Protein AF-A0A7U3D1C0-F1 (afdb_monomer_lite)

Sequence (81 aa):
MLSNFHDLCYVIADVFYDSAHLKILKEIADKFGVSERLIFTGEINKDVKNFLLQLAVFYLLHNHEMFGITTGEAMVQEIAV

Structure (mmCIF, N/CA/C/O backbone):
data_AF-A0A7U3D1C0-F1
#
_entry.id   AF-A0A7U3D1C0-F1
#
loop_
_atom_site.group_PDB
_atom_site.id
_atom_site.type_symbol
_atom_site.label_atom_id
_atom_site.label_alt_id
_atom_site.label_comp_id
_atom_site.label_asym_id
_atom_site.label_entity_id
_atom_site.label_seq_id
_atom_site.pdbx_PDB_ins_code
_atom_site.Cartn_x
_atom_site.Cartn_y
_atom_site.Cartn_z
_atom_site.occupancy
_atom_site.B_iso_or_equiv
_atom_site.auth_seq_id
_atom_site.auth_comp_id
_atom_site.auth_asym_id
_atom_site.auth_atom_id
_atom_site.pdbx_PDB_model_num
ATOM 1 N N . MET A 1 1 ? -12.384 -18.555 5.070 1.00 39.47 1 MET A N 1
ATOM 2 C CA . MET A 1 1 ? -12.000 -17.358 5.851 1.00 39.47 1 MET A CA 1
ATOM 3 C C . MET A 1 1 ? -11.207 -16.405 4.941 1.00 39.47 1 MET A C 1
ATOM 5 O O . MET A 1 1 ? -10.071 -16.078 5.236 1.00 39.47 1 MET A O 1
ATOM 9 N N . LEU A 1 2 ? -11.771 -16.037 3.780 1.00 40.62 2 LEU A N 1
ATOM 10 C CA . LEU A 1 2 ? -11.093 -15.297 2.696 1.00 40.62 2 LEU A CA 1
ATOM 11 C C . LEU A 1 2 ? -12.122 -14.429 1.948 1.00 40.62 2 LEU A C 1
ATOM 13 O O . LEU A 1 2 ? -12.414 -14.685 0.787 1.00 40.62 2 LEU A O 1
ATOM 17 N N . SER A 1 3 ? -12.769 -13.480 2.627 1.00 39.50 3 SER A N 1
ATOM 18 C CA . SER A 1 3 ? -13.891 -12.740 2.020 1.00 39.50 3 SER A CA 1
ATOM 19 C C . SER A 1 3 ? -13.844 -11.216 2.137 1.00 39.50 3 SER A C 1
ATOM 21 O O . SER A 1 3 ? -14.808 -10.598 1.720 1.00 39.50 3 SER A O 1
ATOM 23 N N . ASN A 1 4 ? -12.754 -10.589 2.602 1.00 48.00 4 ASN A N 1
ATOM 24 C CA . ASN A 1 4 ? -12.710 -9.123 2.784 1.00 48.00 4 ASN A CA 1
ATOM 25 C C . ASN A 1 4 ? -11.452 -8.422 2.220 1.00 48.00 4 ASN A C 1
ATOM 27 O O . ASN A 1 4 ? -11.106 -7.336 2.667 1.00 48.00 4 ASN A O 1
ATOM 31 N N . PHE A 1 5 ? -10.763 -8.991 1.224 1.00 51.94 5 PHE A N 1
ATOM 32 C CA . PHE A 1 5 ? -9.645 -8.283 0.568 1.00 51.94 5 PHE A CA 1
ATOM 33 C C . PHE A 1 5 ? -10.093 -7.162 -0.388 1.00 51.94 5 PHE A C 1
ATOM 35 O O . PHE A 1 5 ? -9.259 -6.371 -0.814 1.00 51.94 5 PHE A O 1
ATOM 42 N N . HIS A 1 6 ? -11.389 -7.068 -0.711 1.00 52.75 6 HIS A N 1
ATOM 43 C CA . HIS A 1 6 ? -11.912 -6.095 -1.679 1.00 52.75 6 HIS A CA 1
ATOM 44 C C . HIS A 1 6 ? -11.811 -4.625 -1.231 1.00 52.75 6 HIS A C 1
ATOM 46 O O . HIS A 1 6 ? -11.866 -3.749 -2.088 1.00 52.75 6 HIS A O 1
ATOM 52 N N . ASP A 1 7 ? -11.592 -4.363 0.063 1.00 63.84 7 ASP A N 1
ATOM 53 C CA . ASP A 1 7 ? -11.578 -3.005 0.629 1.00 63.84 7 ASP A CA 1
ATOM 54 C C . ASP A 1 7 ? -10.220 -2.603 1.236 1.00 63.84 7 ASP A C 1
ATOM 56 O O . ASP A 1 7 ? -10.137 -1.599 1.948 1.00 63.84 7 ASP A O 1
ATOM 60 N N . LEU A 1 8 ? -9.160 -3.386 1.005 1.00 68.50 8 LEU A N 1
ATOM 61 C CA . LEU A 1 8 ? -7.833 -3.099 1.554 1.00 68.50 8 LEU A CA 1
ATOM 62 C C . LEU A 1 8 ? -7.031 -2.206 0.606 1.00 68.50 8 LEU A C 1
ATOM 64 O O . LEU A 1 8 ? -6.816 -2.542 -0.557 1.00 68.50 8 LEU A O 1
ATOM 68 N N . CYS A 1 9 ? -6.547 -1.081 1.126 1.00 74.00 9 CYS A N 1
ATOM 69 C CA . CYS A 1 9 ? -5.657 -0.170 0.420 1.00 74.00 9 CYS A CA 1
ATOM 70 C C . CYS A 1 9 ? -4.234 -0.312 0.969 1.00 74.00 9 CYS A C 1
ATOM 72 O O . CYS A 1 9 ? -3.991 -0.196 2.173 1.00 74.00 9 CYS A O 1
ATOM 74 N N . TYR A 1 10 ? -3.282 -0.571 0.077 1.00 73.50 10 TYR A N 1
ATOM 75 C CA . TYR A 1 10 ? -1.872 -0.641 0.431 1.00 73.50 10 TYR A CA 1
ATOM 76 C C . TYR A 1 10 ? -1.244 0.738 0.287 1.00 73.50 10 TYR A C 1
ATOM 78 O O . TYR A 1 10 ? -1.204 1.310 -0.799 1.00 73.50 10 TYR A O 1
ATOM 86 N N . VAL A 1 11 ? -0.731 1.259 1.397 1.00 73.62 11 VAL A N 1
ATOM 87 C CA . VAL A 1 11 ? -0.026 2.534 1.441 1.00 73.62 11 VAL A CA 1
ATOM 88 C C . VAL A 1 11 ? 1.460 2.240 1.562 1.00 73.62 11 VAL A C 1
ATOM 90 O O . VAL A 1 11 ? 1.953 1.810 2.606 1.00 73.62 11 VAL A O 1
ATOM 93 N N . ILE A 1 12 ? 2.178 2.468 0.468 1.00 72.06 12 ILE A N 1
ATOM 94 C CA . ILE A 1 12 ? 3.630 2.333 0.435 1.00 72.06 12 ILE A CA 1
ATOM 95 C C . ILE A 1 12 ? 4.204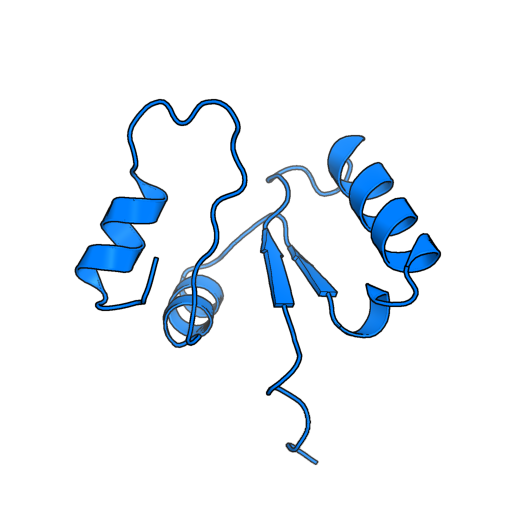 3.666 0.902 1.00 72.06 12 ILE A C 1
ATOM 97 O O . ILE A 1 12 ? 4.238 4.637 0.148 1.00 72.06 12 ILE A O 1
ATOM 101 N N . ALA A 1 13 ? 4.597 3.727 2.167 1.00 64.25 13 ALA A N 1
ATOM 102 C CA . ALA A 1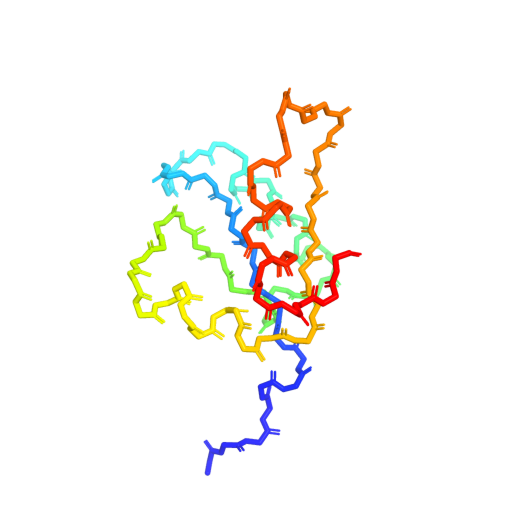 13 ? 5.097 4.940 2.789 1.00 64.25 13 ALA A CA 1
ATOM 103 C C . ALA A 1 13 ? 6.486 4.670 3.358 1.00 64.25 13 ALA A C 1
ATOM 105 O O . ALA A 1 13 ? 6.601 4.124 4.448 1.00 64.25 13 ALA A O 1
ATOM 106 N N . ASP A 1 14 ? 7.488 5.117 2.596 1.00 60.69 14 ASP A N 1
ATOM 107 C CA . ASP A 1 14 ? 8.895 5.285 2.977 1.00 60.69 14 ASP A CA 1
ATOM 108 C C . ASP A 1 14 ? 9.651 4.011 3.404 1.00 60.69 14 ASP A C 1
ATOM 110 O O . ASP A 1 14 ? 9.185 3.199 4.194 1.00 60.69 14 ASP A O 1
ATOM 114 N N . VAL A 1 15 ? 10.885 3.856 2.923 1.00 55.62 15 VAL A N 1
ATOM 115 C CA . VAL A 1 15 ? 11.748 2.697 3.229 1.00 55.62 15 VAL A CA 1
ATOM 116 C C . VAL A 1 15 ? 12.101 2.657 4.722 1.00 55.62 15 VAL A C 1
ATOM 118 O O . VAL A 1 15 ? 12.362 1.600 5.296 1.00 55.62 15 VAL A O 1
ATOM 121 N N . PHE A 1 16 ? 12.055 3.813 5.385 1.00 56.66 16 PHE A N 1
ATOM 122 C CA . PHE A 1 16 ? 12.291 3.934 6.814 1.00 56.66 16 PHE A CA 1
ATOM 123 C C . PHE A 1 16 ? 10.972 3.837 7.583 1.00 56.66 16 PHE A C 1
ATOM 125 O O . PHE A 1 16 ? 10.238 4.812 7.727 1.00 56.66 16 PHE A O 1
ATOM 132 N N . TYR A 1 17 ? 10.717 2.655 8.151 1.00 54.78 17 TYR A N 1
ATOM 133 C CA . TYR A 1 17 ? 9.545 2.335 8.983 1.00 54.78 17 TYR A CA 1
ATOM 134 C C . TYR A 1 17 ? 9.343 3.276 10.198 1.00 54.78 17 TYR A C 1
ATOM 136 O O . TYR A 1 17 ? 8.296 3.241 10.840 1.00 54.78 17 TYR A O 1
ATOM 144 N N . ASP A 1 18 ? 10.326 4.128 10.508 1.00 58.16 18 ASP A N 1
ATOM 145 C CA . ASP A 1 18 ? 10.313 5.111 11.600 1.00 58.16 18 ASP A CA 1
ATOM 146 C C . ASP A 1 18 ? 10.340 6.570 11.099 1.00 58.16 18 ASP A C 1
ATOM 148 O O . ASP A 1 18 ? 10.809 7.486 11.776 1.00 58.16 18 ASP A O 1
ATOM 152 N N . SER A 1 19 ? 9.877 6.820 9.870 1.00 67.06 19 SER A N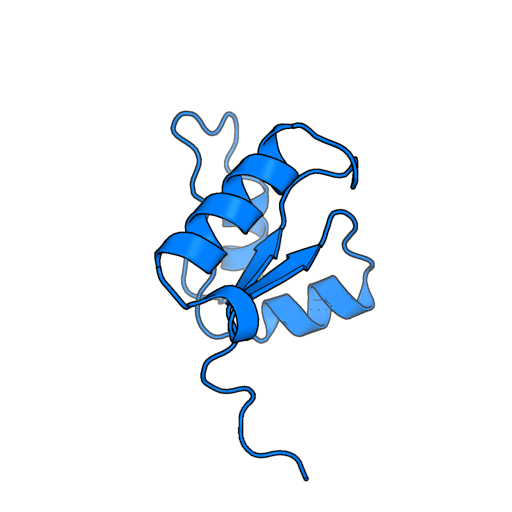 1
ATOM 153 C CA . SER A 1 19 ? 9.799 8.189 9.370 1.00 67.06 19 SER A CA 1
ATOM 154 C C . SER A 1 19 ? 8.613 8.934 9.992 1.00 67.06 19 SER A C 1
ATOM 156 O O . SER A 1 19 ? 7.510 8.406 10.163 1.00 67.06 19 SER A O 1
ATOM 158 N N . ALA A 1 20 ? 8.818 10.217 10.308 1.00 71.00 20 ALA A N 1
ATOM 159 C CA . ALA A 1 20 ? 7.761 11.095 10.817 1.00 71.00 20 ALA A CA 1
ATOM 160 C C . ALA A 1 20 ? 6.527 11.129 9.888 1.00 71.00 20 ALA A C 1
ATOM 162 O O . ALA A 1 20 ? 5.406 11.328 10.354 1.00 71.00 20 ALA A O 1
ATOM 163 N N . HIS A 1 21 ? 6.724 10.876 8.590 1.00 71.62 21 HIS A N 1
ATOM 164 C CA . HIS A 1 21 ? 5.653 10.786 7.600 1.00 71.62 21 HIS A CA 1
ATOM 165 C C . HIS A 1 21 ? 4.736 9.588 7.846 1.00 71.62 21 HIS A C 1
ATOM 167 O O . HIS A 1 21 ? 3.515 9.745 7.830 1.00 71.62 21 HIS A O 1
ATOM 173 N N . LEU A 1 22 ? 5.299 8.410 8.132 1.00 75.31 22 LEU A N 1
ATOM 174 C CA . LEU A 1 22 ? 4.503 7.217 8.405 1.00 75.31 22 LEU A CA 1
ATOM 175 C C . LEU A 1 22 ? 3.624 7.399 9.646 1.00 75.31 22 LEU A C 1
ATOM 177 O O . LEU A 1 22 ? 2.463 6.986 9.661 1.00 75.31 22 LEU A O 1
ATOM 181 N N . LYS A 1 23 ? 4.165 8.051 10.679 1.00 79.81 23 LYS A N 1
ATOM 182 C CA . LYS A 1 23 ? 3.419 8.357 11.901 1.00 79.81 23 LYS A CA 1
ATOM 183 C C . LYS A 1 23 ? 2.230 9.279 11.621 1.00 79.81 23 LYS A C 1
ATOM 185 O O . LYS A 1 23 ? 1.118 8.959 12.028 1.00 79.81 23 LYS A O 1
ATOM 190 N N . ILE A 1 24 ? 2.446 10.362 10.874 1.00 82.62 24 ILE A N 1
ATOM 191 C CA . ILE A 1 24 ? 1.377 11.296 10.487 1.00 82.62 24 ILE A CA 1
ATOM 192 C C . ILE A 1 24 ? 0.290 10.573 9.682 1.00 82.62 24 ILE A C 1
ATOM 194 O O . ILE A 1 24 ? -0.895 10.761 9.943 1.00 82.62 24 ILE A O 1
ATOM 198 N N . LEU A 1 25 ? 0.666 9.714 8.732 1.00 81.12 25 LEU A N 1
ATOM 199 C CA . LEU A 1 25 ? -0.303 8.960 7.934 1.00 81.12 25 LEU A CA 1
ATOM 200 C C . LEU A 1 25 ? -1.162 8.018 8.787 1.00 81.12 25 LEU A C 1
ATOM 202 O O . LEU A 1 25 ? -2.372 7.946 8.575 1.00 81.12 25 LEU A O 1
ATOM 206 N N . LYS A 1 26 ? -0.561 7.339 9.771 1.00 82.75 26 LYS A N 1
ATOM 207 C CA . LYS A 1 26 ? -1.293 6.495 10.727 1.00 82.75 26 LYS A CA 1
ATOM 208 C C . LYS A 1 26 ? -2.258 7.319 11.582 1.00 82.75 26 LYS A C 1
ATOM 210 O O . LYS A 1 26 ? -3.427 6.966 11.677 1.00 82.75 26 LYS A O 1
ATOM 215 N N . GLU A 1 27 ? -1.811 8.458 12.111 1.00 87.38 27 GLU A N 1
ATOM 216 C CA . GLU A 1 27 ? -2.664 9.369 12.889 1.00 87.38 27 GLU A CA 1
ATOM 217 C C . GLU A 1 27 ? -3.854 9.896 12.066 1.00 87.38 27 GLU A C 1
ATOM 219 O O . GLU A 1 27 ? -4.978 9.980 12.565 1.00 87.38 27 GLU A O 1
ATOM 224 N N . ILE A 1 28 ? -3.635 10.219 10.787 1.00 86.50 28 ILE A N 1
ATOM 225 C CA . ILE A 1 28 ? -4.705 10.609 9.861 1.00 86.50 28 ILE A CA 1
ATOM 226 C C . ILE A 1 28 ? -5.676 9.442 9.648 1.00 86.50 28 ILE A C 1
ATOM 228 O O . ILE A 1 28 ? -6.887 9.635 9.748 1.00 86.50 28 ILE A O 1
ATOM 232 N N . ALA A 1 29 ? -5.170 8.238 9.385 1.00 88.00 29 ALA A N 1
ATOM 233 C CA . ALA A 1 29 ? -5.999 7.056 9.168 1.00 88.00 29 ALA A CA 1
ATOM 234 C C . ALA A 1 29 ? -6.903 6.746 10.369 1.00 88.00 29 ALA A C 1
ATOM 236 O O . ALA A 1 29 ? -8.096 6.489 10.189 1.00 88.00 29 ALA A O 1
ATOM 237 N N . ASP A 1 30 ? -6.357 6.838 11.581 1.00 88.31 30 ASP A N 1
ATOM 238 C CA . ASP A 1 30 ? -7.107 6.653 12.823 1.00 88.31 30 ASP A CA 1
ATOM 239 C C . ASP A 1 30 ? -8.168 7.743 13.001 1.00 88.31 30 ASP A C 1
ATOM 241 O O . ASP A 1 30 ? -9.322 7.447 13.309 1.00 88.31 30 ASP A O 1
ATOM 245 N N . LYS A 1 31 ? -7.824 9.007 12.720 1.00 92.25 31 LYS A N 1
ATOM 246 C CA . LYS A 1 31 ? -8.765 10.136 12.796 1.00 92.25 31 LYS A CA 1
ATOM 247 C C . LYS A 1 31 ? -9.972 9.970 11.868 1.00 92.25 31 LYS A C 1
ATOM 249 O O . LYS A 1 31 ? -11.066 10.413 12.214 1.00 92.25 31 LYS A O 1
ATOM 254 N N . PHE A 1 32 ? -9.780 9.365 10.698 1.00 89.38 32 PHE A N 1
ATOM 255 C CA . PHE A 1 32 ? -10.852 9.098 9.737 1.00 89.38 32 PHE A CA 1
ATOM 256 C C . PHE A 1 32 ? -11.511 7.720 9.916 1.00 89.38 32 PHE A C 1
ATOM 258 O O . PHE A 1 32 ? -12.464 7.418 9.202 1.00 89.38 32 PHE A O 1
ATOM 265 N N . GLY A 1 33 ? -11.047 6.896 10.864 1.00 86.50 33 GLY A N 1
ATOM 266 C CA . GLY A 1 33 ? -11.615 5.574 11.139 1.00 86.50 33 GLY A CA 1
ATOM 267 C C . GLY A 1 33 ? -11.391 4.554 10.019 1.00 86.50 33 GLY A C 1
ATOM 268 O O . GLY A 1 33 ? -12.222 3.673 9.816 1.00 86.50 33 GLY A O 1
ATOM 269 N N . VAL A 1 34 ? -10.298 4.688 9.261 1.00 86.88 34 VAL A N 1
ATOM 270 C CA . VAL A 1 34 ? -9.984 3.825 8.105 1.00 86.88 34 VAL A CA 1
ATOM 271 C C . VAL A 1 34 ? -8.733 2.974 8.304 1.00 86.88 34 VAL A C 1
ATOM 273 O O . VAL A 1 34 ? -8.349 2.247 7.393 1.00 86.88 34 VAL A O 1
ATOM 276 N N . SER A 1 35 ? -8.090 3.027 9.471 1.00 84.69 35 SER A N 1
ATOM 277 C CA . SER A 1 35 ? -6.821 2.332 9.719 1.00 84.69 35 SER A CA 1
ATOM 278 C C . SER A 1 35 ? -6.899 0.815 9.541 1.00 84.69 35 SER A C 1
ATOM 280 O O . SER A 1 35 ? -5.968 0.233 8.995 1.00 84.69 35 SER A O 1
ATOM 282 N N . GLU A 1 36 ? -8.027 0.180 9.869 1.00 84.00 36 GLU A N 1
ATOM 283 C CA . GLU A 1 36 ? -8.243 -1.261 9.639 1.00 84.00 36 GLU A CA 1
ATOM 284 C C . GLU A 1 36 ? -8.260 -1.656 8.153 1.00 84.00 36 GLU A C 1
ATOM 286 O O . GLU A 1 36 ? -8.141 -2.834 7.816 1.00 84.00 36 GLU A O 1
ATOM 291 N N . ARG A 1 37 ? -8.412 -0.675 7.256 1.00 83.12 37 ARG A N 1
ATOM 292 C CA . ARG A 1 37 ? -8.433 -0.871 5.803 1.00 83.12 37 ARG A CA 1
ATOM 293 C C . ARG A 1 37 ? -7.110 -0.519 5.131 1.00 83.12 37 ARG A C 1
ATOM 295 O O . ARG A 1 37 ? -6.988 -0.706 3.923 1.00 83.12 37 ARG A O 1
ATOM 302 N N . LEU A 1 38 ? -6.140 0.012 5.877 1.00 80.94 38 LEU A N 1
ATOM 303 C CA . LEU A 1 38 ? -4.860 0.458 5.336 1.00 80.94 38 LEU A CA 1
ATOM 304 C C . LEU A 1 38 ? -3.732 -0.474 5.766 1.00 80.94 38 LEU A C 1
ATOM 306 O O . LEU A 1 38 ? -3.495 -0.686 6.954 1.00 80.94 38 LEU A O 1
ATOM 310 N N . ILE A 1 39 ? -2.981 -0.978 4.791 1.00 78.31 39 ILE A N 1
ATOM 311 C CA . ILE A 1 39 ? -1.749 -1.722 5.047 1.00 78.31 39 ILE A CA 1
ATOM 312 C C . ILE A 1 39 ? -0.576 -0.816 4.708 1.00 78.31 39 ILE A C 1
ATOM 314 O O . ILE A 1 39 ? -0.303 -0.542 3.541 1.00 78.31 39 ILE A O 1
ATOM 318 N N . PHE A 1 40 ? 0.118 -0.356 5.744 1.00 76.62 40 PHE A N 1
ATOM 319 C CA . PHE A 1 40 ? 1.319 0.452 5.597 1.00 76.62 40 PHE A CA 1
ATOM 320 C C . PHE A 1 40 ? 2.556 -0.435 5.442 1.00 76.62 40 PHE A C 1
ATOM 322 O O . PHE A 1 40 ? 2.836 -1.254 6.318 1.00 76.62 40 PHE A O 1
ATOM 329 N N . THR A 1 41 ? 3.320 -0.249 4.365 1.00 73.19 41 THR A N 1
ATOM 330 C CA . THR A 1 41 ? 4.594 -0.952 4.147 1.00 73.19 41 THR A CA 1
ATOM 331 C C . THR A 1 41 ? 5.676 -0.003 3.639 1.00 73.19 41 THR A C 1
ATOM 333 O O . THR A 1 41 ? 5.381 0.919 2.880 1.00 73.19 41 THR A O 1
ATOM 336 N N . GLY A 1 42 ? 6.919 -0.228 4.069 1.00 65.62 42 GLY A N 1
ATOM 337 C CA . GLY A 1 42 ? 8.080 0.570 3.660 1.00 65.62 42 GLY A CA 1
ATOM 338 C C . GLY A 1 42 ? 8.989 -0.125 2.648 1.00 65.62 42 GLY A C 1
ATOM 339 O O . GLY A 1 42 ? 9.509 0.505 1.731 1.00 65.62 42 GLY A O 1
ATOM 340 N N . GLU A 1 43 ? 9.118 -1.449 2.750 1.00 66.31 43 GLU A N 1
ATOM 341 C CA . GLU A 1 43 ? 9.846 -2.271 1.784 1.00 66.31 43 GLU A CA 1
ATOM 342 C C . GLU A 1 43 ? 8.878 -3.167 1.011 1.00 66.31 43 GLU A C 1
ATOM 344 O O . GLU A 1 43 ? 8.003 -3.825 1.579 1.00 66.31 43 GLU A O 1
ATOM 349 N N . ILE A 1 44 ? 9.046 -3.204 -0.309 1.00 71.19 44 ILE A N 1
ATOM 350 C CA . ILE A 1 44 ? 8.301 -4.093 -1.195 1.00 71.19 44 ILE A CA 1
ATOM 351 C C . ILE A 1 44 ? 9.294 -5.092 -1.774 1.00 71.19 44 ILE A C 1
ATOM 353 O O . ILE A 1 44 ? 10.110 -4.753 -2.632 1.00 71.19 44 ILE A O 1
ATOM 357 N N . ASN A 1 45 ? 9.227 -6.340 -1.317 1.00 72.69 45 ASN A N 1
ATOM 358 C CA . ASN A 1 45 ? 9.957 -7.422 -1.970 1.00 72.69 45 ASN A CA 1
ATOM 359 C C . ASN A 1 45 ? 9.258 -7.834 -3.281 1.00 72.69 45 ASN A C 1
ATOM 361 O O . ASN A 1 45 ? 8.132 -7.423 -3.564 1.00 72.69 45 ASN A O 1
ATOM 365 N N . LYS A 1 46 ? 9.922 -8.660 -4.098 1.00 73.56 46 LYS A N 1
ATOM 366 C CA . LYS A 1 46 ? 9.411 -9.056 -5.422 1.00 73.56 46 LYS A CA 1
ATOM 367 C C . LYS A 1 46 ? 8.019 -9.701 -5.364 1.00 73.56 46 LYS A C 1
ATOM 369 O O . LYS A 1 46 ? 7.205 -9.452 -6.248 1.00 73.56 46 LYS A O 1
ATOM 374 N N . ASP A 1 47 ? 7.738 -10.483 -4.328 1.00 74.50 47 ASP A N 1
ATOM 375 C CA . ASP A 1 47 ? 6.467 -11.195 -4.191 1.00 74.50 47 ASP A CA 1
ATOM 376 C C . ASP A 1 47 ? 5.330 -10.244 -3.802 1.00 74.50 47 ASP A C 1
ATOM 378 O O . ASP A 1 47 ? 4.261 -10.286 -4.408 1.00 74.50 47 ASP A O 1
ATOM 382 N N . VAL A 1 48 ? 5.584 -9.319 -2.869 1.00 72.19 48 VAL A N 1
ATOM 383 C CA . VAL A 1 48 ? 4.634 -8.254 -2.514 1.00 72.19 48 VAL A CA 1
ATOM 384 C C . VAL A 1 48 ? 4.402 -7.341 -3.713 1.00 72.19 48 VAL A C 1
ATOM 386 O O . VAL A 1 48 ? 3.258 -7.019 -4.002 1.00 72.19 48 VAL A O 1
ATOM 389 N N . LYS A 1 49 ? 5.453 -6.986 -4.466 1.00 72.69 49 LYS A N 1
ATOM 390 C CA . LYS A 1 49 ? 5.335 -6.204 -5.704 1.00 72.69 49 LYS A CA 1
ATOM 391 C C . LYS A 1 49 ? 4.373 -6.900 -6.664 1.00 72.69 49 LYS A C 1
ATOM 393 O O . LYS A 1 49 ? 3.365 -6.309 -7.029 1.00 72.69 49 LYS A O 1
ATOM 398 N N . ASN A 1 50 ? 4.634 -8.160 -7.009 1.00 72.38 50 ASN A N 1
ATOM 399 C CA . ASN A 1 50 ? 3.790 -8.930 -7.927 1.00 72.38 50 ASN A CA 1
ATOM 400 C C . ASN A 1 50 ? 2.339 -9.052 -7.440 1.00 72.38 50 ASN A C 1
ATOM 402 O O . ASN A 1 50 ? 1.426 -8.992 -8.253 1.00 72.38 50 ASN A O 1
ATOM 406 N N . PHE A 1 51 ? 2.122 -9.203 -6.132 1.00 73.56 51 PHE A N 1
ATOM 407 C CA . PHE A 1 51 ? 0.781 -9.211 -5.549 1.00 73.56 51 PHE A CA 1
ATOM 408 C C . PHE A 1 51 ? 0.080 -7.850 -5.682 1.00 73.56 51 PHE A C 1
ATOM 410 O O . PHE A 1 51 ? -1.064 -7.791 -6.119 1.00 73.56 51 PHE A O 1
ATOM 417 N N . LEU A 1 52 ? 0.762 -6.749 -5.355 1.00 71.12 52 LEU A N 1
ATOM 418 C CA . LEU A 1 52 ? 0.206 -5.397 -5.476 1.00 71.12 52 LEU A CA 1
ATOM 419 C C . LEU A 1 52 ? -0.102 -5.027 -6.926 1.00 71.12 52 LEU A C 1
ATOM 421 O O . LEU A 1 52 ? -1.064 -4.319 -7.191 1.00 71.12 52 LEU A O 1
ATOM 425 N N . LEU A 1 53 ? 0.687 -5.544 -7.864 1.00 67.94 53 LEU A N 1
ATOM 426 C CA . LEU A 1 53 ? 0.480 -5.356 -9.295 1.00 67.94 53 LEU A CA 1
ATOM 427 C C . LEU A 1 53 ? -0.736 -6.132 -9.831 1.00 67.94 53 LEU A C 1
ATOM 429 O O . LEU A 1 53 ? -1.208 -5.857 -10.924 1.00 67.94 53 LEU A O 1
ATOM 433 N N . GLN A 1 54 ? -1.283 -7.078 -9.064 1.00 66.56 54 GLN A N 1
ATOM 434 C CA . GLN A 1 54 ? -2.571 -7.709 -9.373 1.00 66.56 54 GLN A CA 1
ATOM 435 C C . GLN A 1 54 ? -3.768 -6.891 -8.855 1.00 66.56 54 GLN A C 1
ATOM 437 O O . GLN A 1 54 ? -4.913 -7.279 -9.092 1.00 66.56 54 GLN A O 1
ATOM 442 N N . LEU A 1 55 ? -3.537 -5.790 -8.126 1.00 66.25 55 LEU A N 1
ATOM 443 C CA . LEU A 1 55 ? -4.607 -4.925 -7.630 1.00 66.25 55 LEU A CA 1
ATOM 444 C C . LEU A 1 55 ? -5.161 -4.028 -8.744 1.00 66.25 55 LEU A C 1
ATOM 446 O O . LEU A 1 55 ? -4.476 -3.676 -9.698 1.00 66.25 55 LEU A O 1
ATOM 450 N N . ALA A 1 56 ? -6.429 -3.644 -8.595 1.00 59.28 56 ALA A N 1
ATOM 451 C CA . ALA A 1 56 ? -7.207 -3.005 -9.653 1.00 59.28 56 ALA A CA 1
ATOM 452 C C . ALA A 1 56 ? -6.775 -1.569 -10.004 1.00 59.28 56 ALA A C 1
ATOM 454 O O . ALA A 1 56 ? -7.048 -1.124 -11.116 1.00 59.28 56 ALA A O 1
ATOM 455 N N . VAL A 1 57 ? -6.166 -0.831 -9.067 1.00 65.56 57 VAL A N 1
ATOM 456 C CA . VAL A 1 57 ? -5.833 0.594 -9.235 1.00 65.56 57 VAL A CA 1
ATOM 457 C C . VAL A 1 57 ? -4.547 0.924 -8.482 1.00 65.56 57 VAL A C 1
ATOM 459 O O . VAL A 1 57 ? -4.428 0.618 -7.293 1.00 65.56 57 VAL A O 1
ATOM 462 N N . PHE A 1 58 ? -3.609 1.587 -9.156 1.00 68.81 58 PHE A N 1
ATOM 463 C CA . PHE A 1 58 ? -2.416 2.175 -8.548 1.00 68.81 58 PHE A CA 1
ATOM 464 C C . PHE A 1 58 ? -2.601 3.690 -8.424 1.00 68.81 58 PHE A C 1
ATOM 466 O O . PHE A 1 58 ? -3.027 4.331 -9.374 1.00 68.81 58 PHE A O 1
ATOM 473 N N . TYR A 1 59 ? -2.284 4.276 -7.266 1.00 66.25 59 TYR A N 1
ATOM 474 C CA . TYR A 1 59 ? -2.457 5.714 -7.046 1.00 66.25 59 TYR A CA 1
ATOM 475 C C . TYR A 1 59 ? -1.181 6.334 -6.473 1.00 66.25 59 TYR A C 1
ATOM 477 O O . TYR A 1 59 ? -0.785 6.038 -5.343 1.00 66.25 59 TYR A O 1
ATOM 485 N N . LEU A 1 60 ? -0.535 7.210 -7.246 1.00 67.00 60 LEU A N 1
ATOM 486 C CA . LEU A 1 60 ? 0.670 7.919 -6.822 1.00 67.00 60 LEU A CA 1
ATOM 487 C C . LEU A 1 60 ? 0.321 9.326 -6.319 1.00 67.00 60 LEU A C 1
ATOM 489 O O . LEU A 1 60 ? 0.080 10.246 -7.095 1.00 67.00 60 LEU A O 1
ATOM 493 N N . LEU A 1 61 ? 0.338 9.516 -4.999 1.00 64.06 61 LEU A N 1
ATOM 494 C CA . LEU A 1 61 ? 0.188 10.833 -4.373 1.00 64.06 61 LEU A CA 1
ATOM 495 C C . LEU A 1 61 ? 1.563 11.500 -4.238 1.00 64.06 61 LEU A C 1
ATOM 497 O O . LEU A 1 61 ? 2.224 11.382 -3.207 1.00 64.06 61 LEU A O 1
ATOM 501 N N . HIS A 1 62 ? 2.013 12.196 -5.281 1.00 64.81 62 HIS A N 1
ATOM 502 C CA . HIS A 1 62 ? 3.164 13.099 -5.203 1.00 64.81 62 HIS A CA 1
ATOM 503 C C . HIS A 1 62 ? 2.846 14.437 -5.870 1.00 64.81 62 HIS A C 1
ATOM 505 O O . HIS A 1 62 ? 2.387 14.482 -7.005 1.00 64.81 62 HIS A O 1
ATOM 511 N N . ASN A 1 63 ? 3.133 15.542 -5.172 1.00 56.44 63 ASN A N 1
ATOM 512 C CA . ASN A 1 63 ? 2.959 16.898 -5.715 1.00 56.44 63 ASN A CA 1
ATOM 513 C C . ASN A 1 63 ? 4.017 17.248 -6.779 1.00 56.44 63 ASN A C 1
ATOM 515 O O . ASN A 1 63 ? 3.836 18.190 -7.543 1.00 56.44 63 ASN A O 1
ATOM 519 N N . HIS A 1 64 ? 5.127 16.506 -6.808 1.00 54.59 64 HIS A N 1
ATOM 520 C CA . HIS A 1 64 ? 6.186 16.602 -7.805 1.00 54.59 64 HIS A CA 1
ATOM 521 C C . HIS A 1 64 ? 6.774 15.207 -8.022 1.00 54.59 64 HIS A C 1
ATOM 523 O O . HIS A 1 64 ? 7.465 14.684 -7.151 1.00 54.59 64 HIS A O 1
ATOM 529 N N . GLU A 1 65 ? 6.507 14.604 -9.175 1.00 59.22 65 GLU A N 1
ATOM 530 C CA . GLU A 1 65 ? 7.162 13.369 -9.598 1.00 59.22 65 GLU A CA 1
ATOM 531 C C . GLU A 1 65 ? 8.259 13.713 -10.612 1.00 59.22 65 GLU A C 1
ATOM 533 O O . GLU A 1 65 ? 8.006 14.398 -11.600 1.00 59.22 65 GLU A O 1
ATOM 538 N N . MET A 1 66 ? 9.497 13.280 -10.360 1.00 59.41 66 MET A N 1
ATOM 539 C CA . MET A 1 66 ? 10.631 13.659 -11.212 1.00 59.41 66 MET A CA 1
ATOM 540 C C . MET A 1 66 ? 10.630 12.928 -12.563 1.00 59.41 66 MET A C 1
ATOM 542 O O . MET A 1 66 ? 11.107 13.493 -13.542 1.00 59.41 66 MET A O 1
ATOM 546 N N . PHE A 1 67 ? 10.137 11.681 -12.618 1.00 67.94 67 PHE A N 1
A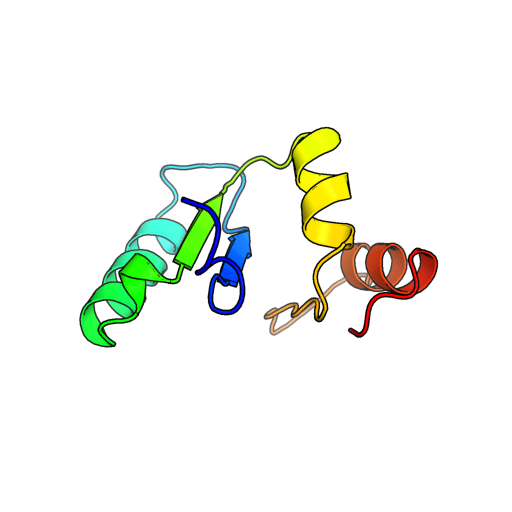TOM 547 C CA . PHE A 1 67 ? 10.337 10.818 -13.792 1.00 67.94 67 PHE A CA 1
ATOM 548 C C . PHE A 1 67 ? 9.201 9.859 -14.168 1.00 67.94 67 PHE A C 1
ATOM 550 O O . PHE A 1 67 ? 9.225 9.375 -15.295 1.00 67.94 67 PHE A O 1
ATOM 557 N N . GLY A 1 68 ? 8.235 9.536 -13.302 1.00 70.31 68 GLY A N 1
ATOM 558 C CA . GLY A 1 68 ? 7.176 8.602 -13.713 1.00 70.31 68 GLY A CA 1
ATOM 559 C C . GLY A 1 68 ? 7.516 7.122 -13.557 1.00 70.31 68 GLY A C 1
ATOM 560 O O . GLY A 1 68 ? 6.820 6.310 -14.151 1.00 70.31 68 GLY A O 1
ATOM 561 N N . ILE A 1 69 ? 8.601 6.727 -12.873 1.00 73.56 69 ILE A N 1
ATOM 562 C CA . ILE A 1 69 ? 9.101 5.334 -12.946 1.00 73.56 69 ILE A CA 1
ATOM 563 C C . ILE A 1 69 ? 8.051 4.340 -12.445 1.00 73.56 69 ILE A C 1
ATOM 565 O O . ILE A 1 69 ? 7.777 3.350 -13.117 1.00 73.56 69 ILE A O 1
ATOM 569 N N . THR A 1 70 ? 7.432 4.610 -11.298 1.00 70.38 70 THR A N 1
ATOM 570 C CA . THR A 1 70 ? 6.399 3.739 -10.717 1.00 70.38 70 THR A CA 1
ATOM 571 C C . THR A 1 70 ? 5.134 3.715 -11.573 1.00 70.38 70 THR A C 1
ATOM 573 O O . THR A 1 70 ? 4.565 2.649 -11.792 1.00 70.38 70 THR A O 1
ATOM 576 N N . THR A 1 71 ? 4.749 4.862 -12.134 1.00 72.44 71 THR A N 1
ATOM 577 C CA . THR A 1 71 ? 3.666 4.981 -13.119 1.00 72.44 71 THR A CA 1
ATOM 578 C C . THR A 1 71 ? 3.946 4.135 -14.365 1.00 72.44 71 THR A C 1
ATOM 580 O O . THR A 1 71 ? 3.106 3.344 -14.783 1.00 72.44 71 THR A O 1
ATOM 583 N N . GLY A 1 72 ? 5.153 4.222 -14.930 1.00 72.81 72 GLY A N 1
ATOM 584 C CA . GLY A 1 72 ? 5.571 3.430 -16.086 1.00 72.81 72 GLY A CA 1
ATOM 585 C C . GLY A 1 72 ? 5.607 1.928 -15.797 1.00 72.81 72 GLY A C 1
ATOM 586 O O . GLY A 1 72 ? 5.157 1.136 -16.621 1.00 72.81 72 GLY A O 1
ATOM 587 N N . GLU A 1 73 ? 6.078 1.523 -14.615 1.00 72.81 73 GLU A N 1
ATOM 588 C CA . GLU A 1 73 ? 6.048 0.121 -14.182 1.00 72.81 73 GLU A CA 1
ATOM 589 C C . GLU A 1 73 ? 4.623 -0.434 -14.048 1.00 72.81 73 GLU A C 1
ATOM 591 O O . GLU A 1 73 ? 4.408 -1.610 -14.350 1.00 72.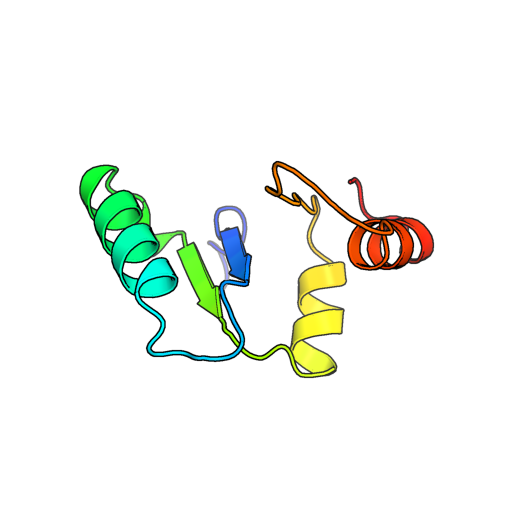81 73 GLU A O 1
ATOM 596 N N . ALA A 1 74 ? 3.665 0.388 -13.609 1.00 71.75 74 ALA A N 1
ATOM 597 C CA . ALA A 1 74 ? 2.258 0.009 -13.529 1.00 71.75 74 ALA A CA 1
ATOM 598 C C . ALA A 1 74 ? 1.617 -0.085 -14.927 1.00 71.75 74 ALA A C 1
ATOM 600 O O . ALA A 1 74 ? 0.938 -1.067 -15.225 1.00 71.75 74 ALA A O 1
ATOM 601 N N . MET A 1 75 ? 1.920 0.861 -15.824 1.00 74.44 75 MET A N 1
ATOM 602 C CA . MET A 1 75 ? 1.447 0.839 -17.215 1.00 74.44 75 MET A CA 1
ATOM 603 C C . MET A 1 75 ? 1.961 -0.375 -18.002 1.00 74.44 75 MET A C 1
ATOM 605 O O . MET A 1 75 ? 1.194 -0.993 -18.735 1.00 74.44 75 MET A O 1
ATOM 609 N N . VAL A 1 76 ? 3.239 -0.751 -17.841 1.00 78.69 76 VAL A N 1
ATOM 610 C CA . VAL A 1 76 ? 3.824 -1.960 -18.466 1.00 78.69 76 VAL A CA 1
ATOM 611 C C . VAL A 1 76 ? 3.080 -3.234 -18.054 1.00 78.69 76 VAL A C 1
ATOM 613 O O . VAL A 1 76 ? 3.124 -4.234 -18.766 1.00 78.69 76 VAL A O 1
ATOM 616 N N . GLN A 1 77 ? 2.395 -3.198 -16.916 1.00 71.50 77 GLN A N 1
ATOM 617 C CA . GLN A 1 77 ? 1.668 -4.328 -16.353 1.00 71.50 77 GLN A CA 1
ATOM 618 C C . GLN A 1 77 ? 0.153 -4.214 -16.519 1.00 71.50 77 GLN A C 1
ATOM 620 O O . GLN A 1 77 ? -0.578 -4.980 -15.902 1.00 71.50 77 GLN A O 1
ATOM 625 N N . GLU A 1 78 ? -0.307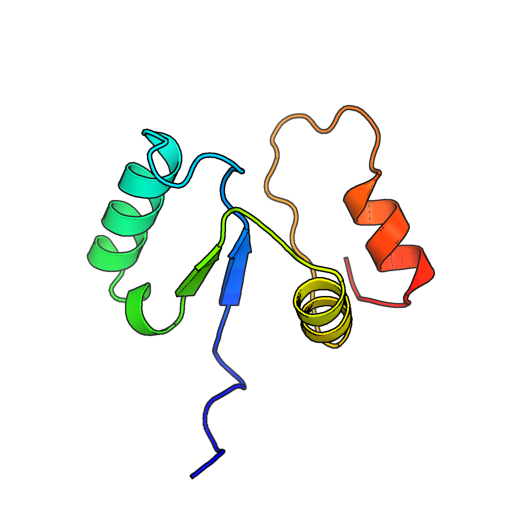 -3.286 -17.365 1.00 76.06 78 GLU A N 1
ATOM 626 C CA . GLU A 1 78 ? -1.723 -3.087 -17.699 1.00 76.06 78 GLU A CA 1
ATOM 627 C C . GLU A 1 78 ? -2.611 -2.758 -16.486 1.00 76.06 78 GLU A C 1
ATOM 629 O O . GLU A 1 78 ? -3.822 -2.981 -16.497 1.00 76.06 78 GLU A O 1
ATOM 634 N N . ILE A 1 79 ? -2.019 -2.186 -15.439 1.00 70.12 79 ILE A N 1
ATOM 635 C CA . ILE A 1 79 ? -2.749 -1.716 -14.263 1.00 70.12 79 ILE A CA 1
ATOM 636 C C . ILE A 1 79 ? -3.280 -0.319 -14.557 1.00 70.12 79 ILE A C 1
ATOM 638 O O . ILE A 1 79 ? -2.566 0.520 -15.112 1.00 70.12 79 ILE A O 1
ATOM 642 N N . ALA A 1 80 ? -4.524 -0.050 -14.160 1.00 70.75 80 ALA A N 1
ATOM 643 C CA . ALA A 1 80 ? -5.072 1.296 -14.221 1.00 70.75 80 ALA A CA 1
ATOM 644 C C . ALA A 1 80 ? -4.301 2.218 -13.258 1.00 70.75 80 ALA A C 1
ATOM 646 O O . ALA A 1 80 ? -4.240 1.950 -12.053 1.00 70.75 80 ALA A O 1
ATOM 647 N N . VAL A 1 81 ? -3.720 3.285 -13.811 1.00 60.22 81 VAL A N 1
ATOM 648 C CA . VAL A 1 81 ? -3.002 4.345 -13.084 1.00 60.22 81 VAL A CA 1
ATOM 649 C C . VAL A 1 81 ? -3.808 5.633 -13.106 1.00 60.22 81 VAL A C 1
ATOM 651 O O . VAL A 1 81 ? -4.397 5.923 -14.173 1.00 60.22 81 VAL A O 1
#

Secondary structure (DSSP, 8-state):
----GGG-EEEE--S-TT-HHHHHHHHHHHHTT-GGGEEEES---HHHHHHHTTSSB-----S--SS-HHHHHHHTTT-B-

pLDDT: mean 70.01, std 11.19, range [39.47, 92.25]

Radius of gyration: 13.65 Å; chains: 1; bounding box: 26×34×31 Å

Foldseek 3Di:
DPPPLPQADEDADALDPPDPVVVVVCVVCVVVVNNVRYHYDPDQDPVNVVVVLPDQADDDDDPDDPPCPVVVVSVVSVHHD